Protein AF-L8JZF0-F1 (afdb_monomer_lite)

Structure (mmCIF, N/CA/C/O backbone):
data_AF-L8JZF0-F1
#
_entry.id   AF-L8JZF0-F1
#
loop_
_atom_site.group_PDB
_atom_site.id
_atom_site.type_symbol
_atom_site.label_atom_id
_atom_site.label_alt_id
_atom_site.label_comp_id
_atom_site.label_asym_id
_atom_site.label_entity_id
_atom_site.label_seq_id
_atom_site.pdbx_PDB_ins_code
_atom_site.Cartn_x
_atom_site.Cartn_y
_atom_site.Cartn_z
_atom_site.occupancy
_atom_site.B_iso_or_equiv
_atom_site.auth_seq_id
_atom_site.auth_comp_id
_atom_site.auth_asym_id
_atom_site.auth_atom_id
_atom_site.pdbx_PDB_model_num
ATOM 1 N N . MET A 1 1 ? 27.993 -1.164 3.731 1.00 62.25 1 MET A N 1
ATOM 2 C CA . MET A 1 1 ? 26.768 -1.983 3.568 1.00 62.25 1 MET A CA 1
ATOM 3 C C . MET A 1 1 ? 25.826 -1.898 4.770 1.00 62.25 1 MET A C 1
ATOM 5 O O . MET A 1 1 ? 24.732 -1.390 4.590 1.00 62.25 1 MET A O 1
ATOM 9 N N . LYS A 1 2 ? 26.237 -2.265 5.998 1.00 82.62 2 LYS A N 1
ATOM 10 C CA . LYS A 1 2 ? 25.356 -2.235 7.194 1.00 82.62 2 LYS A CA 1
ATOM 11 C C . LYS A 1 2 ? 24.679 -0.877 7.466 1.00 82.62 2 LYS A C 1
ATOM 13 O O . LYS A 1 2 ? 23.505 -0.838 7.802 1.00 82.62 2 LYS A O 1
ATOM 18 N N . ARG A 1 3 ? 25.400 0.235 7.261 1.00 89.75 3 ARG A N 1
ATOM 19 C CA . ARG A 1 3 ? 24.859 1.598 7.433 1.00 89.75 3 ARG A CA 1
ATOM 20 C C . ARG A 1 3 ? 23.772 1.943 6.413 1.00 89.75 3 ARG A C 1
ATOM 22 O O . ARG A 1 3 ? 22.733 2.441 6.803 1.00 89.75 3 ARG A O 1
ATOM 29 N N . PHE A 1 4 ? 23.982 1.626 5.136 1.00 92.12 4 PHE A N 1
ATOM 30 C CA . PHE A 1 4 ? 22.984 1.866 4.088 1.00 92.12 4 PHE A CA 1
ATOM 31 C C . PHE A 1 4 ? 21.717 1.045 4.309 1.00 92.12 4 PHE A C 1
ATOM 33 O O . PHE A 1 4 ? 20.622 1.582 4.209 1.00 92.12 4 PHE A O 1
ATOM 40 N N . PHE A 1 5 ? 21.873 -0.224 4.690 1.00 91.75 5 PHE A N 1
ATOM 41 C CA . PHE A 1 5 ? 20.740 -1.075 5.038 1.00 91.75 5 PHE A CA 1
ATOM 42 C C . PHE A 1 5 ? 19.963 -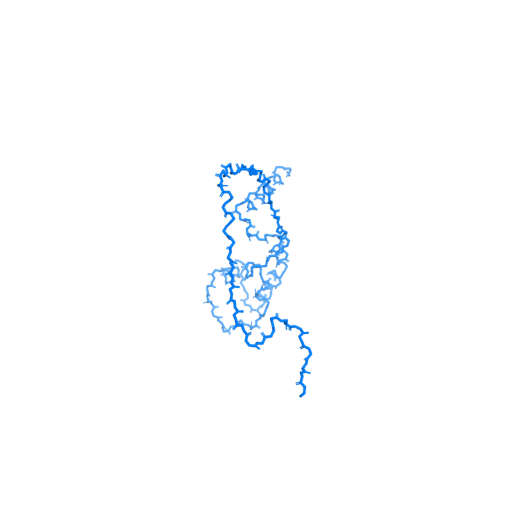0.516 6.238 1.00 91.75 5 PHE A C 1
ATOM 44 O O . PHE A 1 5 ? 18.746 -0.395 6.184 1.00 91.75 5 PHE A O 1
ATOM 51 N N . SER A 1 6 ? 20.671 -0.089 7.288 1.00 94.50 6 SER A N 1
ATOM 52 C CA . SER A 1 6 ? 20.051 0.529 8.464 1.00 94.50 6 SER A CA 1
ATOM 53 C C . SER A 1 6 ? 19.313 1.827 8.130 1.00 94.50 6 SER A C 1
ATOM 55 O O . SER A 1 6 ? 18.232 2.055 8.659 1.00 94.50 6 SER A O 1
ATOM 57 N N . ILE A 1 7 ? 19.883 2.673 7.268 1.00 95.44 7 ILE A N 1
ATOM 58 C CA . ILE A 1 7 ? 19.248 3.924 6.834 1.00 95.44 7 ILE A CA 1
ATOM 59 C C . ILE A 1 7 ? 17.998 3.618 6.003 1.00 95.44 7 ILE A C 1
ATOM 61 O O . ILE A 1 7 ? 16.951 4.202 6.253 1.00 95.44 7 ILE A O 1
ATOM 65 N N . SER A 1 8 ? 18.081 2.671 5.066 1.00 91.06 8 SER A N 1
ATOM 66 C CA . SER A 1 8 ? 16.939 2.245 4.250 1.00 91.06 8 SER A CA 1
ATOM 67 C C . SER A 1 8 ? 15.789 1.726 5.115 1.00 91.06 8 SER A C 1
ATOM 69 O O . SER A 1 8 ? 14.652 2.161 4.945 1.00 91.06 8 SER A O 1
ATOM 71 N N . LEU A 1 9 ? 16.091 0.876 6.099 1.00 89.56 9 LEU A N 1
ATOM 72 C CA . LEU A 1 9 ? 15.099 0.347 7.031 1.00 89.56 9 LEU A CA 1
ATOM 73 C C . LEU A 1 9 ? 14.437 1.461 7.861 1.00 89.56 9 LEU A C 1
ATOM 75 O O . LEU A 1 9 ? 13.223 1.461 8.042 1.00 89.56 9 LEU A O 1
ATOM 79 N N . LEU A 1 10 ? 15.225 2.433 8.333 1.00 93.81 10 LEU A N 1
ATOM 80 C CA . LEU A 1 10 ? 14.718 3.564 9.112 1.00 93.81 10 LEU A CA 1
ATOM 81 C C . LEU A 1 10 ? 13.774 4.446 8.286 1.00 93.81 10 LEU A C 1
ATOM 83 O O . LEU A 1 10 ? 12.714 4.828 8.773 1.00 93.81 10 LEU A O 1
ATOM 87 N N . VAL A 1 11 ? 14.132 4.733 7.032 1.00 90.44 11 VAL A N 1
ATOM 88 C CA . VAL A 1 11 ? 13.273 5.497 6.117 1.00 90.44 11 VAL A CA 1
ATOM 89 C C . VAL A 1 11 ? 11.965 4.750 5.853 1.00 90.44 11 VAL A C 1
ATOM 91 O O . VAL A 1 11 ? 10.903 5.363 5.920 1.00 90.44 11 VAL A O 1
ATOM 94 N N . LEU A 1 12 ? 12.013 3.432 5.631 1.00 84.25 12 LEU A N 1
ATOM 95 C CA . LEU A 1 12 ? 10.806 2.621 5.439 1.00 84.25 12 LEU A CA 1
ATOM 96 C C . LEU A 1 12 ? 9.873 2.683 6.656 1.00 84.25 12 LEU A C 1
ATOM 98 O O . LEU A 1 12 ? 8.670 2.882 6.489 1.00 84.25 12 LEU A O 1
ATOM 102 N N . PHE A 1 13 ? 10.410 2.570 7.875 1.00 85.69 13 PHE A N 1
ATOM 103 C CA . PHE A 1 13 ? 9.599 2.694 9.090 1.00 85.69 13 PHE A CA 1
ATOM 104 C C . PHE A 1 13 ? 9.035 4.099 9.292 1.00 85.69 13 PHE A C 1
ATOM 106 O O . PHE A 1 13 ? 7.887 4.237 9.710 1.00 85.69 13 PHE A O 1
ATOM 113 N N . LEU A 1 14 ? 9.807 5.137 8.965 1.00 88.69 14 LEU A N 1
ATOM 114 C CA . LEU A 1 14 ? 9.351 6.520 9.064 1.00 88.69 14 LEU A CA 1
ATOM 115 C C . LEU A 1 14 ? 8.182 6.778 8.105 1.00 88.69 14 LEU A C 1
ATOM 117 O O . LEU A 1 14 ? 7.160 7.312 8.527 1.00 88.69 14 LEU A O 1
ATOM 121 N N . ILE A 1 15 ? 8.285 6.334 6.850 1.00 82.25 15 ILE A N 1
ATOM 122 C CA . ILE A 1 15 ? 7.205 6.479 5.863 1.00 82.25 15 ILE A CA 1
ATOM 123 C C . ILE A 1 15 ? 5.946 5.726 6.320 1.00 82.25 15 ILE A C 1
ATOM 125 O O . ILE A 1 15 ? 4.853 6.283 6.259 1.00 82.25 15 ILE A O 1
ATOM 129 N N . ARG A 1 16 ? 6.088 4.504 6.857 1.00 74.94 16 ARG A N 1
ATOM 130 C CA . ARG A 1 16 ? 4.958 3.738 7.419 1.00 74.94 16 ARG A CA 1
ATOM 131 C C . ARG A 1 16 ? 4.290 4.438 8.604 1.00 74.94 16 ARG A C 1
ATOM 133 O O . ARG A 1 16 ? 3.076 4.356 8.741 1.00 74.94 16 ARG A O 1
ATOM 140 N N . GLY A 1 17 ? 5.067 5.115 9.448 1.00 76.94 17 GLY A N 1
ATOM 141 C CA . GLY A 1 17 ? 4.541 5.868 10.586 1.00 76.94 17 GLY A CA 1
ATOM 142 C C . GLY A 1 17 ? 3.824 7.161 10.187 1.00 76.94 17 GLY A C 1
ATOM 143 O O . GLY A 1 17 ? 2.815 7.503 10.796 1.00 76.94 17 GLY A O 1
ATOM 144 N N . LEU A 1 18 ? 4.325 7.876 9.174 1.00 80.75 18 LEU A N 1
ATOM 145 C CA . LEU A 1 18 ? 3.729 9.138 8.712 1.00 80.75 18 LEU A CA 1
ATOM 146 C C . LEU A 1 18 ? 2.516 8.931 7.799 1.00 80.75 18 LEU A C 1
ATOM 148 O O . LEU A 1 18 ? 1.627 9.778 7.773 1.00 80.75 18 LEU A O 1
ATOM 152 N N . ALA A 1 19 ? 2.482 7.829 7.054 1.00 73.31 19 ALA A N 1
ATOM 153 C CA . ALA A 1 19 ? 1.442 7.541 6.079 1.00 73.31 19 ALA A CA 1
ATOM 154 C C . ALA A 1 19 ? 0.838 6.145 6.326 1.00 73.31 19 ALA A C 1
ATOM 156 O O . ALA A 1 19 ? 1.049 5.229 5.531 1.00 73.31 19 ALA A O 1
ATOM 157 N N . PRO A 1 20 ? 0.084 5.957 7.427 1.00 66.62 20 PRO A N 1
ATOM 158 C CA . PRO A 1 20 ? -0.465 4.652 7.803 1.00 66.62 20 PRO A CA 1
ATOM 159 C C . PRO A 1 20 ? -1.488 4.114 6.793 1.00 66.62 20 PRO A C 1
ATOM 161 O O . PRO A 1 20 ? -1.709 2.911 6.729 1.00 66.62 20 PRO A O 1
ATOM 164 N N . THR A 1 21 ? -2.096 4.992 5.992 1.00 67.56 21 THR A N 1
ATOM 165 C CA . THR A 1 21 ? -3.024 4.628 4.913 1.00 67.56 21 THR A CA 1
ATOM 166 C C . THR A 1 21 ? -2.320 4.282 3.602 1.00 67.56 21 THR A C 1
ATOM 168 O O . THR A 1 21 ? -2.977 3.802 2.685 1.00 67.56 21 THR A O 1
ATOM 171 N N . MET A 1 22 ? -1.006 4.514 3.481 1.00 71.44 22 MET A N 1
ATOM 172 C CA . MET A 1 22 ? -0.256 4.124 2.289 1.00 71.44 22 MET A CA 1
ATOM 173 C C . MET A 1 22 ? 0.134 2.651 2.373 1.00 71.44 22 MET A C 1
ATOM 175 O O . MET A 1 22 ? 1.056 2.266 3.102 1.00 71.44 22 MET A O 1
ATOM 179 N N . ASP A 1 23 ? -0.535 1.824 1.575 1.00 75.31 23 ASP A N 1
ATOM 180 C CA . ASP A 1 23 ? -0.246 0.397 1.490 1.00 75.31 23 ASP A CA 1
ATOM 181 C C . ASP A 1 23 ? 0.948 0.088 0.571 1.00 75.31 23 ASP A C 1
ATOM 183 O O . ASP A 1 23 ? 0.863 -0.571 -0.464 1.00 75.31 23 ASP A O 1
ATOM 187 N N . LEU A 1 24 ? 2.128 0.548 0.989 1.00 77.19 24 LEU A N 1
ATOM 188 C CA . LEU A 1 24 ? 3.385 0.338 0.266 1.00 77.19 24 LEU A CA 1
ATOM 189 C C . LEU A 1 24 ? 3.677 -1.135 -0.052 1.00 77.19 24 LEU A C 1
ATOM 191 O O . LEU A 1 24 ? 4.417 -1.401 -0.989 1.00 77.19 24 LEU A O 1
ATOM 195 N N . CYS A 1 25 ? 3.164 -2.098 0.723 1.00 77.25 25 CYS A N 1
ATOM 196 C CA . CYS A 1 25 ? 3.450 -3.509 0.449 1.00 77.25 25 CYS A CA 1
ATOM 197 C C . CYS A 1 25 ? 2.796 -3.945 -0.859 1.00 77.25 25 CYS A C 1
ATOM 199 O O . CYS A 1 25 ? 3.426 -4.625 -1.668 1.00 77.25 25 CYS A O 1
ATOM 201 N N . CYS A 1 26 ? 1.545 -3.551 -1.050 1.00 79.25 26 CYS A N 1
ATOM 202 C CA . CYS A 1 26 ? 0.732 -4.024 -2.155 1.00 79.25 26 CYS A CA 1
ATOM 203 C C . CYS A 1 26 ? 0.943 -3.147 -3.394 1.00 79.25 26 CYS A C 1
ATOM 205 O O . CYS A 1 26 ? 1.015 -3.666 -4.504 1.00 79.25 26 CYS A O 1
ATOM 207 N N . GLU A 1 27 ? 1.271 -1.869 -3.200 1.00 84.50 27 GLU A N 1
ATOM 208 C CA . GLU A 1 27 ? 1.763 -1.006 -4.276 1.00 84.50 27 GLU A CA 1
ATOM 209 C C . GLU A 1 27 ? 3.119 -1.461 -4.845 1.00 84.50 27 GLU A C 1
ATOM 211 O O . GLU A 1 27 ? 3.330 -1.437 -6.058 1.00 84.50 27 GLU A O 1
ATOM 216 N N . LEU A 1 28 ? 4.032 -1.979 -4.010 1.00 85.75 28 LEU A N 1
ATOM 217 C CA . LEU A 1 28 ? 5.295 -2.555 -4.497 1.00 85.75 28 LEU A CA 1
ATOM 218 C C .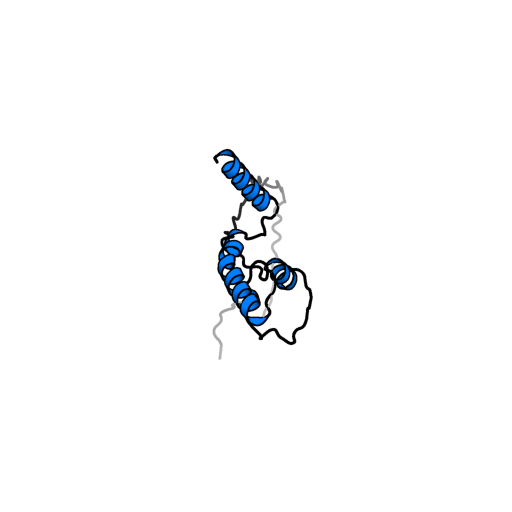 LEU A 1 28 ? 5.086 -3.822 -5.345 1.00 85.75 28 LEU A C 1
ATOM 220 O O . LEU A 1 28 ? 5.895 -4.092 -6.234 1.00 85.75 28 LEU A O 1
ATOM 224 N N . GLN A 1 29 ? 4.016 -4.590 -5.108 1.00 85.88 29 GLN A N 1
ATOM 225 C CA . GLN A 1 29 ? 3.693 -5.777 -5.913 1.00 85.88 29 GLN A CA 1
ATOM 226 C C . GLN A 1 29 ? 3.203 -5.426 -7.321 1.00 85.88 29 GLN A C 1
ATOM 228 O O . GLN A 1 29 ? 3.305 -6.269 -8.209 1.00 85.88 29 GLN A O 1
ATOM 233 N N . LYS A 1 30 ? 2.728 -4.195 -7.542 1.00 88.50 30 LYS A N 1
ATOM 234 C CA . LYS A 1 30 ? 2.284 -3.691 -8.851 1.00 88.50 30 LYS A CA 1
ATOM 235 C C . LYS A 1 30 ? 3.441 -3.178 -9.724 1.00 88.50 30 LYS A C 1
ATOM 237 O O . LYS A 1 30 ? 3.246 -2.895 -10.902 1.00 88.50 30 LYS A O 1
ATOM 242 N N . LEU A 1 31 ? 4.669 -3.098 -9.193 1.00 90.75 31 LEU A N 1
ATOM 243 C CA . LEU A 1 31 ? 5.846 -2.660 -9.960 1.00 90.75 31 LEU A CA 1
ATOM 244 C C . LEU A 1 31 ? 6.121 -3.471 -11.243 1.00 90.75 31 LEU A C 1
ATOM 246 O O . LEU A 1 31 ? 6.491 -2.848 -12.233 1.00 90.75 31 LEU A O 1
ATOM 250 N N . PRO A 1 32 ? 5.960 -4.809 -11.292 1.00 91.69 32 PRO A N 1
ATOM 251 C CA . PRO A 1 32 ? 6.134 -5.563 -12.534 1.00 91.69 32 PRO A CA 1
ATOM 252 C C . PRO A 1 32 ? 5.185 -5.098 -13.645 1.00 91.69 32 PRO A C 1
ATOM 254 O O . PRO A 1 32 ? 5.636 -4.897 -14.767 1.00 91.69 32 PRO A O 1
ATOM 257 N N . VAL A 1 33 ? 3.917 -4.838 -13.309 1.00 90.31 33 VAL A N 1
ATOM 258 C CA . VAL A 1 33 ? 2.898 -4.341 -14.251 1.00 90.31 33 VAL A CA 1
ATOM 259 C C . VAL A 1 33 ? 3.270 -2.950 -14.771 1.00 90.31 33 VAL A C 1
ATOM 261 O O . VAL A 1 33 ? 3.163 -2.686 -15.962 1.00 90.31 33 VAL A O 1
ATOM 264 N N . LEU A 1 34 ? 3.796 -2.074 -13.904 1.00 92.00 34 LEU A N 1
ATOM 265 C CA . LEU A 1 34 ? 4.310 -0.760 -14.313 1.00 92.00 34 LEU A CA 1
ATOM 266 C C . LEU A 1 34 ? 5.431 -0.874 -15.358 1.00 92.00 34 LEU A C 1
ATOM 268 O O . LEU A 1 34 ? 5.477 -0.088 -16.304 1.00 92.00 34 LEU A O 1
ATOM 272 N N . PHE A 1 35 ? 6.358 -1.819 -15.174 1.00 92.69 35 PHE A N 1
ATOM 273 C CA . PHE A 1 35 ? 7.456 -2.020 -16.120 1.00 92.69 35 PHE A CA 1
ATOM 274 C C . PHE A 1 35 ? 6.974 -2.611 -17.444 1.00 92.69 35 PHE A C 1
ATOM 276 O O . PHE A 1 35 ? 7.419 -2.140 -18.487 1.00 92.69 35 PHE A O 1
ATOM 283 N N . GLU A 1 36 ? 6.056 -3.576 -17.407 1.00 91.12 36 GLU A N 1
ATOM 284 C CA . GLU A 1 36 ? 5.431 -4.153 -18.603 1.00 91.12 36 GLU A CA 1
ATOM 285 C C . GLU A 1 36 ? 4.717 -3.071 -19.423 1.00 91.12 36 GLU A C 1
ATOM 287 O O . GLU A 1 36 ? 5.020 -2.883 -20.602 1.00 91.12 36 GLU A O 1
ATOM 292 N N . HIS A 1 37 ? 3.891 -2.249 -18.772 1.00 88.75 37 HIS A N 1
ATOM 293 C CA . HIS A 1 37 ? 3.181 -1.162 -19.442 1.00 88.75 37 HIS A CA 1
ATOM 294 C C . HIS A 1 37 ? 4.129 -0.089 -20.012 1.00 88.75 37 HIS A C 1
ATOM 296 O O . HIS A 1 37 ? 3.912 0.449 -21.100 1.00 88.75 37 HIS A O 1
ATOM 302 N N . TYR A 1 38 ? 5.244 0.195 -19.330 1.00 90.75 38 TYR A N 1
ATOM 303 C CA . TYR A 1 38 ? 6.280 1.067 -19.885 1.00 90.75 38 TYR A CA 1
ATOM 304 C C . TYR A 1 38 ? 6.946 0.471 -21.135 1.00 90.75 38 TYR A C 1
ATOM 306 O O . TYR A 1 38 ? 7.255 1.215 -22.071 1.00 90.75 38 TYR A O 1
ATOM 314 N N . GLU A 1 39 ? 7.199 -0.839 -21.172 1.00 90.81 39 GLU A N 1
ATOM 315 C CA . GLU A 1 39 ? 7.771 -1.492 -22.354 1.00 90.81 39 GLU A CA 1
ATOM 316 C C . GLU A 1 39 ? 6.825 -1.405 -23.556 1.00 90.81 39 GLU A C 1
ATOM 318 O O . GLU A 1 39 ? 7.277 -1.060 -24.653 1.00 90.81 39 GLU A O 1
ATOM 323 N N . GLU A 1 40 ? 5.525 -1.606 -23.340 1.00 88.12 40 GLU A N 1
ATOM 324 C CA . GLU A 1 40 ? 4.484 -1.407 -24.355 1.00 88.12 40 GLU A CA 1
ATOM 325 C C . GLU A 1 40 ? 4.453 0.043 -24.852 1.00 88.12 40 GLU A C 1
ATOM 327 O O . GLU A 1 40 ? 4.569 0.301 -26.055 1.00 88.12 40 GLU A O 1
ATOM 332 N N . HIS A 1 41 ? 4.392 1.011 -23.933 1.00 86.56 41 HIS A N 1
ATOM 333 C CA . HIS A 1 41 ? 4.391 2.433 -24.274 1.00 86.56 41 HIS A CA 1
ATOM 334 C C . HIS A 1 41 ? 5.657 2.829 -25.048 1.00 86.56 41 HIS A C 1
ATOM 336 O O . HIS A 1 41 ? 5.611 3.605 -26.006 1.00 86.56 41 HIS A O 1
ATOM 342 N N . LYS A 1 42 ? 6.818 2.284 -24.672 1.00 87.62 42 LYS A N 1
ATOM 343 C CA . LYS A 1 42 ? 8.081 2.518 -25.379 1.00 87.62 42 LYS A CA 1
ATOM 344 C C . LYS A 1 42 ? 8.079 1.898 -26.778 1.00 87.62 42 LYS A C 1
ATOM 346 O O . LYS A 1 42 ? 8.677 2.488 -27.679 1.00 87.62 42 LYS A O 1
ATOM 351 N N . ALA A 1 43 ? 7.446 0.742 -26.968 1.00 87.88 43 ALA A N 1
ATOM 352 C CA . ALA A 1 43 ? 7.339 0.093 -28.272 1.00 87.88 43 ALA A CA 1
ATOM 353 C C . ALA A 1 43 ? 6.404 0.856 -29.228 1.00 87.88 43 ALA A C 1
ATOM 355 O O . ALA A 1 43 ? 6.735 0.998 -30.406 1.00 87.88 43 ALA A O 1
ATOM 356 N N . CYS A 1 44 ? 5.282 1.378 -28.724 1.00 80.81 44 CYS A N 1
ATOM 357 C CA . CYS A 1 44 ? 4.260 2.053 -29.532 1.00 80.81 44 CYS A CA 1
ATOM 358 C C . CYS A 1 44 ? 4.531 3.553 -29.734 1.00 80.81 44 CYS A C 1
ATOM 360 O O . CYS A 1 44 ? 4.477 4.052 -30.857 1.00 80.81 44 CYS A O 1
ATOM 362 N N . SER A 1 45 ? 4.856 4.266 -28.655 1.00 77.19 45 SER A N 1
ATOM 363 C CA . SER A 1 45 ? 4.917 5.737 -28.614 1.00 77.19 45 SER A CA 1
ATOM 364 C C . SER A 1 45 ? 6.342 6.269 -28.422 1.00 77.19 45 SER A C 1
ATOM 366 O O . SER A 1 45 ? 6.604 7.467 -28.577 1.00 77.19 45 SER A O 1
ATOM 368 N N . GLY A 1 46 ? 7.287 5.386 -28.084 1.00 79.62 46 GLY A N 1
ATOM 369 C CA . GLY A 1 46 ? 8.654 5.761 -27.737 1.00 79.62 46 GLY A CA 1
ATOM 370 C C . GLY A 1 46 ? 8.732 6.624 -26.471 1.00 79.62 46 GLY A C 1
ATOM 371 O O . GLY A 1 46 ? 7.782 6.768 -25.706 1.00 79.62 46 GLY A O 1
ATOM 372 N N . GLY A 1 47 ? 9.901 7.223 -26.236 1.00 84.06 47 GLY A N 1
ATOM 373 C CA . GLY A 1 47 ? 10.126 8.142 -25.117 1.00 84.06 47 GLY A CA 1
ATOM 374 C C . GLY A 1 47 ? 10.901 7.545 -23.942 1.00 84.06 47 GLY A C 1
ATOM 375 O O . GLY A 1 47 ? 11.376 6.410 -23.977 1.00 84.06 47 GLY A O 1
ATOM 376 N N . SER A 1 48 ? 11.109 8.372 -22.917 1.00 89.94 48 SER A N 1
ATOM 377 C CA . SER A 1 48 ? 11.835 8.001 -21.702 1.00 89.94 48 SER A CA 1
ATOM 378 C C . SER A 1 48 ? 10.878 7.562 -20.598 1.00 89.94 48 SER A C 1
ATOM 380 O O . SER A 1 48 ? 9.742 8.026 -20.531 1.00 89.94 48 SER A O 1
ATOM 382 N N . PHE A 1 49 ? 11.376 6.739 -19.673 1.00 90.62 49 PHE A N 1
ATOM 383 C CA . PHE A 1 49 ? 10.627 6.325 -18.483 1.00 90.62 49 PHE A CA 1
ATOM 384 C C . PHE A 1 49 ? 10.091 7.510 -17.671 1.00 90.62 49 PHE A C 1
ATOM 386 O O . PHE A 1 49 ? 8.971 7.474 -17.181 1.00 90.62 49 PHE A O 1
ATOM 393 N N . TRP A 1 50 ? 10.853 8.605 -17.586 1.00 90.31 50 TRP A N 1
ATOM 394 C CA . TRP A 1 50 ? 10.387 9.816 -16.910 1.00 90.31 50 TRP A CA 1
ATOM 395 C C . TRP A 1 50 ? 9.165 10.436 -17.591 1.00 90.31 50 TRP A C 1
ATOM 397 O O . TRP A 1 50 ? 8.229 10.846 -16.915 1.00 90.31 50 TRP A O 1
ATOM 407 N N . LYS A 1 51 ? 9.156 10.484 -18.929 1.00 86.88 51 LYS A N 1
ATOM 408 C CA . LYS A 1 51 ? 8.015 11.010 -19.684 1.00 86.88 51 LYS A CA 1
ATOM 409 C C . LYS A 1 51 ? 6.770 10.144 -19.469 1.00 86.88 51 LYS A C 1
ATOM 411 O O . LYS A 1 51 ? 5.703 10.700 -19.254 1.00 86.88 51 LYS A O 1
ATOM 416 N N . PHE A 1 52 ? 6.942 8.823 -19.464 1.00 88.50 52 PHE A N 1
ATOM 417 C CA . PHE A 1 52 ? 5.885 7.868 -19.128 1.00 88.50 52 PHE A CA 1
ATOM 418 C C . PHE A 1 52 ? 5.313 8.121 -17.724 1.00 88.50 52 PHE A C 1
ATOM 420 O O . PHE A 1 52 ? 4.116 8.322 -17.588 1.00 88.50 52 PHE A O 1
ATOM 427 N N . LEU A 1 53 ? 6.157 8.233 -16.690 1.00 89.88 53 LEU A N 1
ATOM 428 C CA . LEU A 1 53 ? 5.680 8.514 -15.329 1.00 89.88 53 LEU A CA 1
ATOM 429 C C . LEU A 1 53 ? 4.924 9.844 -15.221 1.00 89.88 53 LEU A C 1
ATOM 431 O O . LEU A 1 53 ? 3.922 9.928 -14.522 1.00 89.88 53 LEU A O 1
ATOM 435 N N . VAL A 1 54 ? 5.400 10.895 -15.891 1.00 88.38 54 VAL A N 1
ATOM 436 C CA . VAL A 1 54 ? 4.697 12.186 -15.895 1.00 88.38 54 VAL A CA 1
ATOM 437 C C . VAL A 1 54 ? 3.329 12.053 -16.560 1.00 88.38 54 VAL A C 1
ATOM 439 O O . VAL A 1 54 ? 2.367 12.636 -16.071 1.00 88.38 54 VAL A O 1
ATOM 442 N N . GLN A 1 55 ? 3.235 11.285 -17.642 1.00 84.38 55 GLN A N 1
ATOM 443 C CA . GLN A 1 55 ? 1.980 11.060 -18.346 1.00 84.38 55 GLN A CA 1
ATOM 444 C C . GLN A 1 55 ? 0.976 10.295 -17.473 1.00 84.38 55 GLN A C 1
ATOM 446 O O . GLN A 1 55 ? -0.131 10.783 -17.275 1.00 84.38 55 GLN A O 1
ATOM 451 N N . GLU A 1 56 ? 1.392 9.182 -16.869 1.00 82.81 56 GLU A N 1
ATOM 452 C CA . GLU A 1 56 ? 0.492 8.331 -16.078 1.00 82.81 56 GLU A CA 1
ATOM 453 C C . GLU A 1 56 ? 0.120 8.925 -14.705 1.00 82.81 56 GLU A C 1
ATOM 455 O O . GLU A 1 56 ? -0.965 8.663 -14.209 1.00 82.81 56 GLU A O 1
ATOM 460 N N . TYR A 1 57 ? 0.987 9.723 -14.063 1.00 85.25 57 TYR A N 1
ATOM 461 C CA . TYR A 1 57 ? 0.762 10.171 -12.671 1.00 85.25 57 TYR A CA 1
ATOM 462 C C . TYR A 1 57 ? 0.552 11.674 -12.482 1.00 85.25 57 TYR A C 1
ATOM 464 O O . TYR A 1 57 ? 0.108 12.096 -11.415 1.00 85.25 57 TYR A O 1
ATOM 472 N N . ALA A 1 58 ? 0.940 12.503 -13.452 1.00 83.31 58 ALA A N 1
ATOM 473 C CA . ALA A 1 58 ? 0.924 13.960 -13.302 1.00 83.31 58 ALA A CA 1
ATOM 474 C C . ALA A 1 58 ? 0.149 14.682 -14.406 1.00 83.31 58 ALA A C 1
ATOM 476 O O . ALA A 1 58 ? -0.145 15.870 -14.264 1.00 83.31 58 ALA A O 1
ATOM 477 N N . SER A 1 59 ? -0.158 14.003 -15.510 1.00 73.44 59 SER A N 1
ATOM 478 C CA . SER A 1 59 ? -0.906 14.596 -16.605 1.00 73.44 59 SER A CA 1
ATOM 479 C C . SER A 1 59 ? -2.387 14.298 -16.401 1.00 73.44 59 SER A C 1
ATOM 481 O O . SER A 1 59 ? -2.820 13.156 -16.474 1.00 73.44 59 SER A O 1
ATOM 483 N N . GLU A 1 60 ? -3.154 15.334 -16.057 1.00 58.09 60 GLU A N 1
ATOM 484 C CA . GLU A 1 60 ? -4.544 15.149 -15.636 1.00 58.09 60 GLU A CA 1
ATOM 485 C C . GLU A 1 60 ? -5.447 14.702 -16.791 1.00 58.09 60 GLU A C 1
ATOM 487 O O . GLU A 1 60 ? -6.417 14.022 -16.526 1.00 58.09 60 GLU A O 1
ATOM 492 N N . HIS A 1 61 ? -5.105 14.999 -18.050 1.00 54.84 61 HIS A N 1
ATOM 493 C CA . HIS A 1 61 ? -5.758 14.508 -19.270 1.00 54.84 61 HIS A CA 1
ATOM 494 C C . HIS A 1 61 ? -4.885 14.885 -20.478 1.00 54.84 61 HIS A C 1
ATOM 496 O O . HIS A 1 61 ? -4.990 16.005 -20.979 1.00 54.84 61 HIS A O 1
ATOM 502 N N . VAL A 1 62 ? -4.006 13.999 -20.953 1.00 46.38 62 VAL A N 1
ATOM 503 C CA . VAL A 1 62 ? -3.282 14.231 -22.217 1.00 46.38 62 VAL A CA 1
ATOM 504 C C . VAL A 1 62 ? -3.694 13.172 -23.232 1.00 46.38 62 VAL A C 1
ATOM 506 O O . VAL A 1 62 ? -3.235 12.036 -23.192 1.00 46.38 62 VAL A O 1
ATOM 509 N N . ASP A 1 63 ? -4.593 13.615 -24.112 1.00 44.97 63 ASP A N 1
ATOM 510 C CA . ASP A 1 63 ? -5.022 13.027 -25.380 1.00 44.97 63 ASP A CA 1
ATOM 511 C C . ASP A 1 63 ? -5.473 11.559 -25.332 1.00 44.97 63 ASP A C 1
ATOM 513 O O . ASP A 1 63 ? -4.731 10.614 -25.592 1.00 44.97 63 ASP A O 1
ATOM 517 N N . SER A 1 64 ? -6.778 11.400 -25.109 1.00 46.03 64 SER A N 1
ATOM 518 C CA . SER A 1 64 ? -7.574 10.171 -25.229 1.00 46.03 64 SER A CA 1
ATOM 519 C C . SER A 1 64 ? -7.586 9.526 -26.623 1.00 46.03 64 SER A C 1
ATOM 521 O O . SER A 1 64 ? -8.286 8.542 -26.829 1.00 46.03 64 SER A O 1
ATOM 523 N N . ASP A 1 65 ? -6.850 10.055 -27.599 1.00 44.34 65 ASP A N 1
ATOM 524 C CA . ASP A 1 65 ? -6.978 9.633 -28.998 1.00 44.34 65 ASP A CA 1
ATOM 525 C C . ASP A 1 65 ? -6.068 8.443 -29.364 1.00 44.34 65 ASP A C 1
ATOM 527 O O . ASP A 1 65 ? -6.168 7.910 -30.470 1.00 44.34 65 ASP A O 1
ATOM 531 N N . GLN A 1 66 ? -5.191 7.998 -28.452 1.00 49.94 66 GLN A N 1
ATOM 532 C CA . GLN A 1 66 ? -4.316 6.825 -28.650 1.00 49.94 66 GLN A CA 1
ATOM 533 C C . GLN A 1 66 ? -4.344 5.799 -27.512 1.00 49.94 66 GLN A C 1
ATOM 535 O O . GLN A 1 66 ? -3.663 4.777 -27.602 1.00 49.94 66 GLN A O 1
ATOM 540 N N . HIS A 1 67 ? -5.131 6.031 -26.463 1.00 51.59 67 HIS A N 1
ATOM 541 C CA . HIS A 1 67 ? -5.198 5.113 -25.332 1.00 51.59 67 HIS A CA 1
ATOM 542 C C . HIS A 1 67 ? -6.325 4.121 -25.562 1.00 51.59 67 HIS A C 1
ATOM 544 O O . HIS A 1 67 ? -7.503 4.455 -25.491 1.00 51.59 67 HIS A O 1
ATOM 550 N N . HIS A 1 68 ? -5.945 2.898 -25.920 1.00 51.75 68 HIS A N 1
ATOM 551 C CA . HIS A 1 68 ? -6.850 1.762 -25.911 1.00 51.75 68 HIS A CA 1
ATOM 552 C C . HIS A 1 68 ? -7.551 1.696 -24.543 1.00 51.75 68 HIS A C 1
ATOM 554 O O . HIS A 1 68 ? -6.880 1.800 -23.519 1.00 51.75 68 HIS A O 1
ATOM 560 N N . ASP A 1 69 ? -8.882 1.556 -24.542 1.00 49.16 69 ASP A N 1
ATOM 561 C CA . ASP A 1 69 ? -9.710 1.309 -23.353 1.00 49.16 69 ASP A CA 1
ATOM 562 C C . ASP A 1 69 ? -9.171 0.086 -22.592 1.00 49.16 69 ASP A C 1
ATOM 564 O O . ASP A 1 69 ? -9.576 -1.052 -22.840 1.00 49.16 69 ASP A O 1
ATOM 568 N N . ASN A 1 70 ? -8.225 0.303 -21.683 1.00 53.50 70 ASN A N 1
ATOM 569 C CA . ASN A 1 70 ? -7.504 -0.778 -21.037 1.00 53.50 70 ASN A CA 1
ATOM 570 C C . ASN A 1 70 ? -7.784 -0.735 -19.540 1.00 53.50 70 ASN A C 1
ATOM 572 O O . ASN A 1 70 ? -7.237 0.076 -18.798 1.00 53.50 70 ASN A O 1
ATOM 576 N N . ALA A 1 71 ? -8.578 -1.700 -19.081 1.00 57.06 71 ALA A N 1
ATOM 577 C CA . ALA A 1 71 ? -8.791 -2.027 -17.669 1.00 57.06 71 ALA A CA 1
ATOM 578 C C . ALA A 1 71 ? -7.488 -2.328 -16.881 1.00 57.06 71 ALA A C 1
ATOM 580 O O . ALA A 1 71 ? -7.534 -2.643 -15.693 1.00 57.06 71 ALA A O 1
ATOM 581 N N . ASP A 1 72 ? -6.327 -2.275 -17.539 1.00 61.06 72 ASP A N 1
ATOM 582 C CA . ASP A 1 72 ? -5.006 -2.488 -16.963 1.00 61.06 72 ASP A CA 1
ATOM 583 C C . ASP A 1 72 ? -4.370 -1.204 -16.400 1.00 61.06 72 ASP A C 1
ATOM 585 O O . ASP A 1 72 ? -3.490 -1.316 -15.546 1.00 61.06 72 ASP A O 1
ATOM 589 N N . HIS A 1 73 ? -4.852 -0.001 -16.758 1.00 67.44 73 HIS A N 1
ATOM 590 C CA . HIS A 1 73 ? -4.403 1.247 -16.110 1.00 67.44 73 HIS A CA 1
ATOM 591 C C . HIS A 1 73 ? -4.748 1.258 -14.610 1.00 67.44 73 HIS A C 1
ATOM 593 O O . HIS A 1 73 ? -3.928 1.659 -13.786 1.00 67.44 73 HIS A O 1
ATOM 599 N N . ASP A 1 74 ? -5.896 0.686 -14.229 1.00 67.94 74 ASP A N 1
ATOM 600 C CA . ASP A 1 74 ? -6.318 0.542 -12.826 1.00 67.94 74 ASP A CA 1
A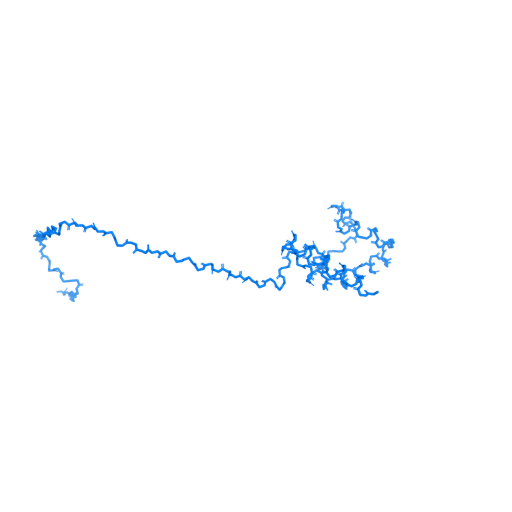TOM 601 C C . ASP A 1 74 ? -5.405 -0.396 -12.010 1.00 67.94 74 ASP A C 1
ATOM 603 O O . ASP A 1 74 ? -5.454 -0.410 -10.778 1.00 67.94 74 ASP A O 1
ATOM 607 N N . LYS A 1 75 ? -4.562 -1.199 -12.679 1.00 79.31 75 LYS A N 1
ATOM 608 C CA . LYS A 1 75 ? -3.611 -2.124 -12.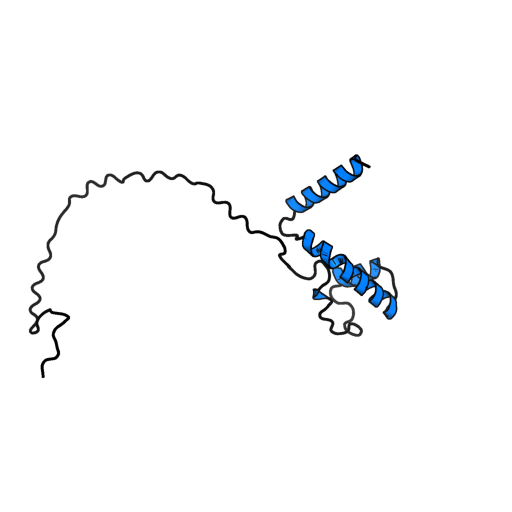040 1.00 79.31 75 LYS A CA 1
ATOM 609 C C . LYS A 1 75 ? -2.241 -1.494 -11.801 1.00 79.31 75 LYS A C 1
ATOM 611 O O . LYS A 1 75 ? -1.387 -2.131 -11.175 1.00 79.31 75 LYS A O 1
ATOM 616 N N . LEU A 1 76 ? -2.015 -0.271 -12.283 1.00 87.00 76 LEU A N 1
ATOM 617 C CA . LEU A 1 76 ? -0.794 0.467 -11.997 1.00 87.00 76 LEU A CA 1
ATOM 618 C C . LEU A 1 76 ? -0.726 0.842 -10.509 1.00 87.00 76 LEU A C 1
ATOM 620 O O . LEU A 1 76 ? -1.756 0.998 -9.842 1.00 87.00 76 LEU A O 1
ATOM 624 N N . PRO A 1 77 ? 0.492 1.002 -9.965 1.00 87.38 77 PRO A N 1
ATOM 625 C CA . PRO A 1 77 ? 0.650 1.528 -8.625 1.00 87.38 77 PRO A CA 1
ATOM 626 C C . PRO A 1 77 ? -0.110 2.850 -8.435 1.00 87.38 77 PRO A C 1
ATOM 628 O O . PRO A 1 77 ? -0.209 3.654 -9.357 1.00 87.38 77 PRO A O 1
ATOM 631 N N . PHE A 1 78 ? -0.637 3.084 -7.238 1.00 82.25 78 PHE A N 1
ATOM 632 C CA . PHE A 1 78 ? -1.261 4.322 -6.764 1.00 82.25 78 PHE A CA 1
ATOM 633 C C . PHE A 1 78 ? -2.493 4.818 -7.545 1.00 82.25 78 PHE A C 1
ATOM 635 O O . PHE A 1 78 ? -2.940 5.936 -7.298 1.00 82.25 78 PHE A O 1
ATOM 642 N N . HIS A 1 79 ? -3.065 3.999 -8.433 1.00 79.81 79 HIS A N 1
ATOM 643 C CA . HIS A 1 79 ? -4.312 4.304 -9.149 1.00 79.81 79 HIS A CA 1
ATOM 644 C C . HIS A 1 79 ? -5.573 3.830 -8.407 1.00 79.81 79 HIS A C 1
ATOM 646 O O . HIS A 1 79 ? -6.658 4.371 -8.611 1.00 79.81 79 HI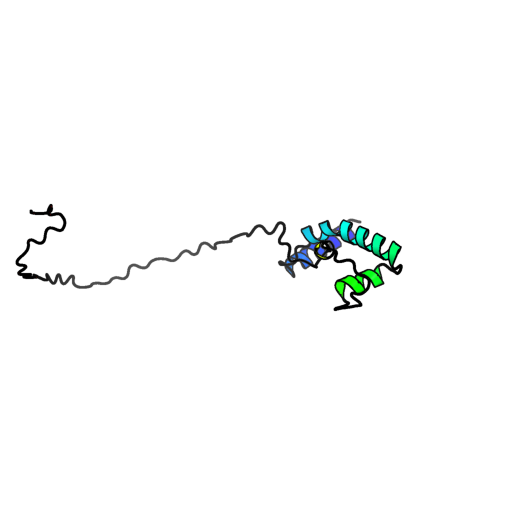S A O 1
ATOM 652 N N . SER A 1 80 ? -5.436 2.864 -7.495 1.00 73.25 80 SER A N 1
ATOM 653 C CA . SER A 1 80 ? -6.526 2.311 -6.685 1.00 73.25 80 SER A CA 1
ATOM 654 C C . SER A 1 80 ? -6.218 2.396 -5.187 1.00 73.25 80 SER A C 1
ATOM 656 O O . SER A 1 80 ? -5.065 2.447 -4.763 1.00 73.25 80 SER A O 1
ATOM 658 N N . ASN A 1 81 ? -7.265 2.407 -4.357 1.00 68.94 81 ASN A N 1
ATOM 659 C CA . ASN A 1 81 ? -7.137 2.330 -2.900 1.00 68.94 81 ASN A CA 1
ATOM 660 C C . ASN A 1 81 ? -7.278 0.874 -2.438 1.00 68.94 81 ASN A C 1
ATOM 662 O O . ASN A 1 81 ? -8.234 0.517 -1.741 1.00 68.94 81 ASN A O 1
ATOM 666 N N . ASP A 1 82 ? -6.352 0.024 -2.879 1.00 67.00 82 ASP A N 1
ATOM 667 C CA . ASP A 1 82 ? -6.343 -1.379 -2.481 1.00 67.00 82 ASP A CA 1
ATOM 668 C C . ASP A 1 82 ? -5.829 -1.491 -1.045 1.00 67.00 82 ASP A C 1
ATOM 670 O O . ASP A 1 82 ? -4.662 -1.244 -0.754 1.00 67.00 82 ASP A O 1
ATOM 674 N N . GLN A 1 83 ? -6.716 -1.861 -0.122 1.00 64.38 83 GLN A N 1
ATOM 675 C CA . GLN A 1 83 ? -6.325 -2.199 1.242 1.00 64.38 83 GLN A CA 1
ATOM 676 C C . GLN A 1 83 ? -5.909 -3.659 1.278 1.00 64.38 83 GLN A C 1
ATOM 678 O O . GLN A 1 83 ? -6.737 -4.559 1.429 1.00 64.38 83 GLN A O 1
ATOM 683 N N . CYS A 1 84 ? -4.620 -3.909 1.154 1.00 64.56 84 CYS A N 1
ATOM 684 C CA . CYS A 1 84 ? -4.061 -5.235 1.248 1.00 64.56 84 CYS A CA 1
ATOM 685 C C . CYS A 1 84 ? -3.242 -5.334 2.549 1.00 64.56 84 CYS A C 1
ATOM 687 O O . CYS A 1 84 ? -2.607 -4.408 3.037 1.00 64.56 84 CYS A O 1
ATOM 689 N N . CYS A 1 85 ? -3.390 -6.455 3.252 1.00 58.00 85 CYS A N 1
ATOM 690 C CA . CYS A 1 85 ? -2.734 -6.702 4.545 1.00 58.00 85 CYS A CA 1
ATOM 691 C C . CYS A 1 85 ? -3.025 -5.714 5.705 1.00 58.00 85 CYS A C 1
ATOM 693 O O . CYS A 1 85 ? -2.410 -5.853 6.765 1.00 58.00 85 CYS A O 1
ATOM 695 N N . ASN A 1 86 ? -3.984 -4.786 5.594 1.00 62.22 86 ASN A N 1
ATOM 696 C CA . ASN A 1 86 ? -4.472 -4.017 6.744 1.00 62.22 86 ASN A CA 1
ATOM 697 C C . ASN A 1 86 ? -5.347 -4.915 7.630 1.00 62.22 86 ASN A C 1
ATOM 699 O O . ASN A 1 86 ? -6.570 -4.947 7.515 1.00 62.22 86 ASN A O 1
ATOM 703 N N . THR A 1 87 ? -4.720 -5.673 8.531 1.00 60.78 87 THR A N 1
ATOM 704 C CA . THR A 1 87 ? -5.463 -6.285 9.638 1.00 60.78 87 THR A CA 1
ATOM 705 C C . THR A 1 87 ? -5.935 -5.149 10.535 1.00 60.78 87 THR A C 1
ATOM 707 O O . THR A 1 87 ? -5.113 -4.468 11.144 1.00 60.78 87 THR A O 1
ATOM 710 N N . ALA A 1 88 ? -7.245 -4.917 10.605 1.00 63.53 88 ALA A N 1
ATOM 711 C CA . ALA A 1 88 ? -7.812 -3.974 11.558 1.00 63.53 88 ALA A CA 1
ATOM 712 C C . ALA A 1 88 ? -7.495 -4.462 12.980 1.00 63.53 88 ALA A C 1
ATOM 714 O O . ALA A 1 88 ? -8.111 -5.402 13.485 1.00 63.53 88 ALA A O 1
ATOM 715 N N . ILE A 1 89 ? -6.496 -3.856 13.622 1.00 64.44 89 ILE A N 1
ATOM 716 C CA . ILE A 1 89 ? -6.189 -4.122 15.026 1.00 64.44 89 ILE A CA 1
ATOM 717 C C . ILE A 1 89 ? -7.139 -3.259 15.851 1.00 64.44 89 ILE A C 1
ATOM 719 O O . ILE A 1 89 ? -6.902 -2.072 16.069 1.00 64.44 89 ILE A O 1
ATOM 723 N N . PHE A 1 90 ? -8.240 -3.857 16.297 1.00 69.00 90 PHE A N 1
ATOM 724 C CA . PHE A 1 90 ? -9.121 -3.233 17.275 1.00 69.00 90 PHE A CA 1
ATOM 725 C C . PHE A 1 90 ? -8.450 -3.296 18.648 1.00 69.00 90 PHE A C 1
ATOM 727 O O . PHE A 1 90 ? -8.410 -4.346 19.288 1.00 69.00 90 PHE A O 1
ATOM 734 N N . TYR A 1 91 ? -7.898 -2.170 19.094 1.00 75.25 91 TYR A N 1
ATOM 735 C CA . TYR A 1 91 ? -7.409 -2.019 20.458 1.00 75.25 91 TYR A CA 1
ATOM 736 C C . TYR A 1 91 ? -8.529 -1.453 21.331 1.00 75.25 91 TYR A C 1
ATOM 738 O O . TYR A 1 91 ? -8.888 -0.282 21.215 1.00 75.25 91 TYR A O 1
ATOM 746 N N . VAL A 1 92 ? -9.088 -2.291 22.203 1.00 76.38 92 VAL A N 1
ATOM 747 C CA . VAL A 1 92 ? -9.992 -1.838 23.263 1.00 76.38 92 VAL A CA 1
ATOM 748 C C . VAL A 1 92 ? -9.139 -1.593 24.501 1.00 76.38 92 VAL A C 1
ATOM 750 O O . VAL A 1 92 ? -8.594 -2.528 25.081 1.00 76.38 92 VAL A O 1
ATOM 753 N N . SER A 1 93 ? -8.991 -0.323 24.875 1.00 79.81 93 SER A N 1
ATOM 754 C CA . SER A 1 93 ? -8.423 0.043 26.172 1.00 79.81 93 SER A CA 1
ATOM 755 C C . SER A 1 93 ? -9.360 -0.466 27.266 1.00 79.81 93 SER A C 1
ATOM 757 O O . SER A 1 93 ? -10.562 -0.203 27.201 1.00 79.81 93 SER A O 1
ATOM 759 N N . ASP A 1 94 ? -8.829 -1.198 28.246 1.00 78.81 94 ASP A N 1
ATOM 760 C CA . ASP A 1 94 ? -9.604 -1.652 29.400 1.00 78.81 94 ASP A CA 1
ATOM 761 C C . ASP A 1 94 ? -9.993 -0.429 30.243 1.00 78.81 94 ASP A C 1
ATOM 763 O O . ASP A 1 94 ? -9.180 0.169 30.950 1.00 78.81 94 ASP A O 1
ATOM 767 N N . GLN A 1 95 ? -11.230 0.028 30.067 1.00 77.25 95 GLN A N 1
ATOM 768 C CA . GLN A 1 95 ? -11.798 1.139 30.815 1.00 77.25 95 GLN A CA 1
ATOM 769 C C . GLN A 1 95 ? -12.528 0.554 32.023 1.00 77.25 95 GLN A C 1
ATOM 771 O O . GLN A 1 95 ? -13.702 0.193 31.941 1.00 77.25 95 GLN A O 1
ATOM 776 N N . HIS A 1 96 ? -11.845 0.468 33.162 1.00 81.44 96 HIS A N 1
ATOM 777 C CA . HIS A 1 96 ? -12.517 0.171 34.421 1.00 81.44 96 HIS A CA 1
ATOM 778 C C . HIS A 1 96 ? -13.298 1.406 34.882 1.00 81.44 96 HIS A C 1
ATOM 780 O O . HIS A 1 96 ? -12.712 2.437 35.211 1.00 81.44 96 HIS A O 1
ATOM 786 N N . PHE A 1 97 ? -14.624 1.303 34.917 1.00 77.38 97 PHE A N 1
ATOM 787 C CA . PHE A 1 97 ? -15.487 2.273 35.581 1.00 77.38 97 PHE A CA 1
ATOM 788 C C . PHE A 1 97 ? -16.134 1.611 36.795 1.00 77.38 97 PHE A C 1
ATOM 790 O O . PHE A 1 97 ? -16.679 0.511 36.708 1.00 77.38 97 PHE A O 1
ATOM 797 N N . GLU A 1 98 ? -16.077 2.279 37.943 1.00 80.31 98 GLU A N 1
ATOM 798 C CA . GLU A 1 98 ? -16.798 1.826 39.126 1.00 80.31 98 GLU A CA 1
ATOM 799 C C . GLU A 1 98 ? -18.246 2.314 39.059 1.00 80.31 98 GLU A C 1
ATOM 801 O O . GLU A 1 98 ? -18.530 3.515 39.064 1.00 80.31 98 GLU A O 1
ATOM 806 N N . LEU A 1 99 ? -19.183 1.368 39.005 1.00 75.31 99 LEU A N 1
ATOM 807 C CA . LEU A 1 99 ? -20.601 1.647 39.195 1.00 75.31 99 LEU A CA 1
ATOM 808 C C . LEU A 1 99 ? -20.834 1.960 40.672 1.00 75.31 99 LEU A C 1
ATOM 810 O O . LEU A 1 99 ? -21.001 1.064 41.500 1.00 75.31 99 LEU A O 1
ATOM 814 N N . ARG A 1 100 ? -20.848 3.248 41.013 1.00 80.62 100 ARG A N 1
ATOM 815 C CA . ARG A 1 100 ? -21.272 3.682 42.342 1.00 80.62 100 ARG A CA 1
ATOM 816 C C . ARG A 1 100 ? -22.776 3.454 42.469 1.00 80.62 100 ARG A C 1
ATOM 818 O O . ARG A 1 100 ? -23.551 4.040 41.714 1.00 80.62 100 ARG A O 1
ATOM 825 N N . ALA A 1 101 ? -23.182 2.611 43.417 1.00 76.12 101 ALA A N 1
ATOM 826 C CA . ALA A 1 101 ? -24.589 2.453 43.758 1.00 76.12 101 ALA A CA 1
ATOM 827 C C . ALA A 1 101 ? -25.163 3.822 44.148 1.00 76.12 101 ALA A C 1
ATOM 829 O O . ALA A 1 101 ? -24.600 4.532 44.984 1.00 76.12 101 ALA A O 1
ATOM 830 N N . LEU A 1 102 ? -26.251 4.219 43.491 1.00 72.81 102 LEU A N 1
ATOM 831 C CA . LEU A 1 102 ? -26.993 5.406 43.876 1.00 72.81 102 LEU A CA 1
ATOM 832 C C . LEU A 1 102 ? -27.803 5.028 45.119 1.00 72.81 102 LEU A C 1
ATOM 834 O O . LEU A 1 102 ? -28.731 4.227 45.019 1.00 72.81 102 LEU A O 1
ATOM 838 N N . ASP A 1 103 ? -27.454 5.584 46.279 1.00 69.38 103 ASP A N 1
ATOM 839 C CA . ASP A 1 103 ? -28.242 5.435 47.506 1.00 69.38 103 ASP A CA 1
ATOM 840 C C . ASP A 1 103 ? -29.547 6.232 47.367 1.00 69.38 103 ASP A C 1
ATOM 842 O O . ASP A 1 103 ? -29.717 7.322 47.913 1.00 69.38 103 ASP A O 1
ATOM 846 N N . SER A 1 104 ? -30.482 5.716 46.573 1.00 65.25 104 SER A N 1
ATOM 847 C CA . SER A 1 104 ? -31.833 6.248 46.508 1.00 65.25 104 SER A CA 1
ATOM 848 C C . SER A 1 104 ? -32.662 5.597 47.608 1.00 65.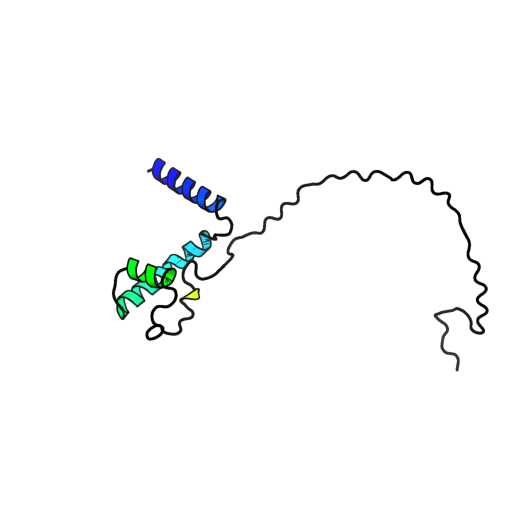25 104 SER A C 1
ATOM 850 O O . SER A 1 104 ? -33.219 4.513 47.426 1.00 65.25 104 SER A O 1
ATOM 852 N N . THR A 1 105 ? -32.793 6.277 48.744 1.00 67.38 105 THR A N 1
ATOM 853 C CA . THR A 1 105 ? -33.855 6.013 49.723 1.00 67.38 105 THR A CA 1
ATOM 854 C C . THR A 1 105 ? -35.185 6.537 49.176 1.00 67.38 105 THR A C 1
ATOM 856 O O . THR A 1 105 ? -35.785 7.475 49.696 1.00 67.38 105 THR A O 1
ATOM 859 N N . LEU A 1 106 ? -35.652 5.951 48.073 1.00 66.50 106 LEU A N 1
ATOM 860 C CA . LEU A 1 106 ? -37.007 6.190 47.595 1.00 66.50 106 LEU A CA 1
ATOM 861 C C . LEU A 1 106 ? -37.963 5.456 48.542 1.00 66.50 106 LEU A C 1
ATOM 863 O O . LEU A 1 106 ? -37.852 4.234 48.676 1.00 66.50 106 LEU A O 1
ATOM 867 N N . PRO A 1 107 ? -38.895 6.154 49.217 1.00 69.50 107 PRO A N 1
ATOM 868 C CA . PRO A 1 107 ? -39.949 5.464 49.937 1.00 69.50 107 PRO A CA 1
ATOM 869 C C . PRO A 1 107 ? -40.713 4.616 48.920 1.00 69.50 107 PRO A C 1
ATOM 871 O O . PRO A 1 107 ? -41.256 5.139 47.946 1.00 69.50 107 PRO A O 1
ATOM 874 N N . VAL A 1 108 ? -40.732 3.299 49.129 1.00 68.00 108 VAL A N 1
ATOM 875 C CA . VAL A 1 108 ? -41.533 2.375 48.324 1.00 68.00 108 VAL A CA 1
ATOM 876 C C . VAL A 1 108 ? -42.998 2.665 48.633 1.00 68.00 108 VAL A C 1
ATOM 878 O O . VAL A 1 108 ? -43.590 2.094 49.547 1.00 68.00 108 VAL A O 1
ATOM 881 N N . LYS A 1 109 ? -43.586 3.613 47.903 1.00 70.12 109 LYS A N 1
ATOM 882 C CA . LYS A 1 109 ? -45.024 3.853 47.928 1.00 70.12 109 LYS A CA 1
ATOM 883 C C . LYS A 1 109 ? -45.657 2.904 46.923 1.00 70.12 109 LYS A C 1
ATOM 885 O O . LYS A 1 109 ? -45.655 3.152 45.723 1.00 70.12 109 LYS A O 1
ATOM 890 N N . SER A 1 110 ? -46.145 1.779 47.432 1.00 68.12 110 SER A N 1
ATOM 891 C CA . SER A 1 110 ? -46.955 0.854 46.649 1.00 68.12 110 SER A CA 1
ATOM 892 C C . SER A 1 110 ? -48.358 1.436 46.505 1.00 68.12 110 SER A C 1
ATOM 894 O O . SER A 1 110 ? -49.221 1.211 47.353 1.00 68.12 110 SER A O 1
ATOM 896 N N . ASP A 1 111 ? -48.578 2.219 45.453 1.00 68.38 111 ASP A N 1
ATOM 897 C CA . ASP A 1 111 ? -49.921 2.628 45.057 1.00 68.38 111 ASP A CA 1
ATOM 898 C C . ASP A 1 111 ? -50.540 1.492 44.229 1.00 68.38 111 ASP A C 1
ATOM 900 O O . ASP A 1 111 ? -50.163 1.245 43.084 1.00 68.38 111 ASP A O 1
ATOM 904 N N . PHE A 1 112 ? -51.473 0.755 44.830 1.00 69.06 112 PHE A N 1
ATOM 905 C CA . PHE A 1 112 ? -52.227 -0.277 44.126 1.00 69.06 112 PHE A CA 1
ATOM 906 C C . PHE A 1 112 ? -53.363 0.378 43.338 1.00 69.06 112 PHE A C 1
ATOM 908 O O . PHE A 1 112 ? -54.280 0.963 43.915 1.00 69.06 112 PHE A O 1
ATOM 915 N N . TYR A 1 113 ? -53.318 0.260 42.013 1.00 68.94 113 TYR A N 1
ATOM 916 C CA . TYR A 1 113 ? -54.439 0.623 41.155 1.00 68.94 113 TYR A CA 1
ATOM 917 C C . TYR A 1 113 ? -55.434 -0.539 41.115 1.00 68.94 113 TYR A C 1
ATOM 919 O O . TYR A 1 113 ? -55.157 -1.582 40.524 1.00 68.94 113 TYR A O 1
ATOM 927 N N . ILE A 1 114 ? -56.597 -0.367 41.746 1.00 66.56 114 ILE A N 1
ATOM 928 C CA . ILE A 1 114 ? -57.725 -1.285 41.563 1.00 66.56 114 ILE A CA 1
ATOM 929 C C . ILE A 1 114 ? -58.567 -0.766 40.401 1.00 66.56 114 ILE A C 1
ATOM 931 O O . ILE A 1 114 ? -59.346 0.176 40.533 1.00 66.56 114 ILE A O 1
ATOM 935 N N . SER A 1 115 ? -58.377 -1.396 39.245 1.00 64.00 115 SER A N 1
ATOM 936 C CA . SER A 1 115 ? -59.237 -1.230 38.081 1.00 64.00 115 SER A CA 1
ATOM 937 C C . SER A 1 115 ? -60.525 -2.024 38.278 1.00 64.00 115 SER A C 1
ATOM 939 O O . SER A 1 115 ? -60.486 -3.251 38.334 1.00 64.00 115 SER A O 1
ATOM 941 N N . PHE A 1 116 ? -61.675 -1.355 38.346 1.00 62.31 116 PHE A N 1
ATOM 942 C CA . PHE A 1 116 ? -62.974 -2.017 38.197 1.00 62.31 116 PHE A CA 1
ATOM 943 C C . PHE A 1 116 ? -63.402 -1.957 36.729 1.00 62.31 116 PHE A C 1
ATOM 945 O O . PHE A 1 116 ? -64.349 -1.257 36.364 1.00 62.31 116 PHE A O 1
ATOM 952 N N . LEU A 1 117 ? -62.681 -2.671 35.863 1.00 61.81 117 LEU A N 1
ATOM 953 C CA . LEU A 1 117 ? -63.118 -2.867 34.484 1.00 61.81 117 LEU A CA 1
ATOM 954 C C . LEU A 1 117 ? -64.352 -3.771 34.488 1.00 61.81 117 LEU A C 1
ATOM 956 O O . LEU A 1 117 ? -64.281 -4.985 34.639 1.00 61.81 117 LEU A O 1
ATOM 960 N N . SER A 1 118 ? -65.512 -3.140 34.342 1.00 62.03 118 SER A N 1
ATOM 961 C CA . SER A 1 118 ? -66.788 -3.827 34.165 1.00 62.03 118 SER A CA 1
ATOM 962 C C . SER A 1 118 ? -66.959 -4.151 32.683 1.00 62.03 118 SER A C 1
ATOM 964 O O . SER A 1 118 ? -67.682 -3.462 31.963 1.00 62.03 118 SER A O 1
ATOM 966 N N . SER A 1 119 ? -66.239 -5.158 32.195 1.00 64.94 119 SER A N 1
ATOM 967 C CA . SER A 1 119 ? -66.450 -5.680 30.845 1.00 64.94 119 SER A CA 1
ATOM 968 C C . SER A 1 119 ? -67.633 -6.652 30.847 1.00 64.94 119 SER A C 1
ATOM 970 O O . SER A 1 119 ? -67.765 -7.492 31.735 1.00 64.94 119 SER A O 1
ATOM 972 N N . ARG A 1 120 ? -68.501 -6.569 29.831 1.00 62.41 120 ARG A N 1
ATOM 973 C CA . ARG A 1 120 ? -69.561 -7.570 29.596 1.00 62.41 120 ARG A CA 1
ATOM 974 C C . ARG A 1 120 ? -68.978 -8.919 29.126 1.00 62.41 120 ARG A C 1
ATOM 976 O O . ARG A 1 120 ? -69.702 -9.909 29.094 1.00 62.41 120 ARG A O 1
ATOM 983 N N . PHE A 1 121 ? -67.690 -8.958 28.780 1.00 63.81 121 PHE A N 1
ATOM 984 C CA . PHE A 1 121 ? -66.975 -10.135 28.290 1.00 63.81 121 PHE A CA 1
ATOM 985 C C . PHE A 1 121 ? -65.794 -10.486 29.215 1.00 63.81 121 PHE A C 1
ATOM 987 O O . PHE A 1 121 ? -65.124 -9.575 29.701 1.00 63.81 121 PHE A O 1
ATOM 994 N N . PRO A 1 122 ? -65.525 -11.776 29.475 1.00 63.03 122 PRO A N 1
ATOM 995 C CA . PRO A 1 122 ? -64.462 -12.202 30.387 1.00 63.03 122 PRO A CA 1
ATOM 996 C C . PRO A 1 122 ? -63.052 -11.887 29.846 1.00 63.03 122 PRO A C 1
ATOM 998 O O . PRO A 1 122 ? -62.762 -12.155 28.685 1.00 63.03 122 PRO A O 1
ATOM 1001 N N . ASP A 1 123 ? -62.156 -11.406 30.717 1.00 62.62 123 ASP A N 1
ATOM 1002 C CA . ASP A 1 123 ? -60.772 -10.958 30.420 1.00 62.62 123 ASP A CA 1
ATOM 1003 C C . ASP A 1 123 ? -59.775 -12.081 30.043 1.00 62.62 123 ASP A C 1
ATOM 1005 O O . ASP A 1 123 ? -58.555 -11.923 30.128 1.00 62.62 123 ASP A O 1
ATOM 1009 N N . SER A 1 124 ? -60.253 -13.255 29.632 1.00 67.81 124 SER A N 1
ATOM 1010 C CA . SER A 1 124 ? -59.366 -14.351 29.241 1.00 67.81 124 SER A CA 1
ATOM 1011 C C . SER A 1 124 ? -58.999 -14.236 27.760 1.00 67.81 124 SER A C 1
ATOM 1013 O O . SER A 1 124 ? -59.814 -14.512 26.883 1.00 67.81 124 SER A O 1
ATOM 1015 N N . LEU A 1 125 ? -57.739 -13.876 27.488 1.00 65.19 125 LEU A N 1
ATOM 1016 C CA . LEU A 1 125 ? -57.164 -13.761 26.136 1.00 65.19 125 LEU A CA 1
ATOM 1017 C C . LEU A 1 125 ? -57.214 -15.061 25.310 1.00 65.19 125 LEU A C 1
ATOM 1019 O O . LEU A 1 125 ? -57.035 -15.013 24.097 1.00 65.19 125 LEU A O 1
ATOM 1023 N N . PHE A 1 126 ? -57.454 -16.212 25.943 1.00 71.00 126 PHE A N 1
ATOM 1024 C CA . PHE A 1 126 ? -57.434 -17.528 25.299 1.00 71.00 126 PHE A CA 1
ATOM 1025 C C . PHE A 1 126 ? -58.753 -18.284 25.459 1.00 71.00 126 PHE A C 1
ATOM 1027 O O . PHE A 1 126 ? -58.753 -19.483 25.743 1.00 71.00 126 PHE A O 1
ATOM 1034 N N . GLN A 1 127 ? -59.893 -17.613 25.285 1.00 69.69 127 GLN A N 1
ATOM 1035 C CA . GLN A 1 127 ? -61.141 -18.358 25.149 1.00 69.69 127 GLN A CA 1
ATOM 1036 C C . GLN A 1 127 ? -61.268 -18.963 23.747 1.00 69.69 127 GLN A C 1
ATOM 1038 O O . GLN A 1 127 ? -61.027 -18.272 22.754 1.00 69.69 127 GLN A O 1
ATOM 1043 N N . PRO A 1 128 ? -61.659 -20.244 23.644 1.00 65.25 128 PRO A N 1
ATOM 1044 C CA . PRO A 1 128 ? -62.004 -20.824 22.359 1.00 65.25 128 PRO A CA 1
ATOM 1045 C C . PRO A 1 128 ? -63.252 -20.129 21.783 1.00 65.25 128 PRO A C 1
ATOM 1047 O O . PRO A 1 128 ? -64.099 -19.658 22.550 1.00 65.25 128 PRO A O 1
ATOM 1050 N N . PRO A 1 129 ? -63.385 -20.063 20.446 1.00 63.06 129 PRO A N 1
ATOM 1051 C CA . PRO A 1 129 ? -64.533 -19.438 19.804 1.00 63.06 129 PRO A CA 1
ATOM 1052 C C . PRO A 1 129 ? -65.822 -20.155 20.211 1.00 63.06 129 PRO A C 1
ATOM 1054 O O . PRO A 1 129 ? -65.929 -21.377 20.105 1.00 63.06 129 PRO A O 1
ATOM 1057 N N . GLN A 1 130 ? -66.791 -19.378 20.690 1.00 67.75 130 GLN A N 1
ATOM 1058 C CA . GLN A 1 130 ? -68.138 -19.862 20.973 1.00 67.75 130 GLN A CA 1
ATOM 1059 C C . GLN A 1 130 ? -68.975 -19.712 19.698 1.00 67.75 130 GLN A C 1
ATOM 1061 O O . GLN A 1 130 ? -68.910 -18.672 19.042 1.00 67.75 130 GLN A O 1
ATOM 1066 N N . VAL A 1 131 ? -69.686 -20.779 19.332 1.00 59.41 131 VAL A N 1
ATOM 1067 C CA . VAL A 1 131 ? -70.577 -20.862 18.160 1.00 59.41 131 VAL A CA 1
ATOM 1068 C C . VAL A 1 131 ? -71.938 -20.246 18.439 1.00 59.41 131 VAL A C 1
ATOM 1070 O O . VAL A 1 131 ? -72.461 -20.474 19.552 1.00 59.41 131 VAL A O 1
#

Organism: NCBI:txid1237149

Foldseek 3Di:
DVVVVVVVVVVVVVCCVVCVQDPVVLLVVLVVLLVVVVVVCCVPPNDDPVVVCCVLPPNPDDDPPPDDPDPSSCSHRPNDSDDDPPPPPDDDDPDDDDDDDDPPPDPPPPDDDDDPPPDPDDPDPDDDDDD

pLDDT: mean 74.69, std 12.64, range [44.34, 95.44]

Radius of gyration: 35.54 Å; chains: 1; bounding box: 97×36×80 Å

Sequence (131 aa):
MKRFFSISLLVLFLIRGLAPTMDLCCELQKLPVLFEHYEEHKACSGGSFWKFLVQEYASEHVDSDQHHDNADHDKLPFHSNDQCCNTAIFYVSDQHFELRALDSTLPVKSDFYISFLSSRFPDSLFQPPQV

Secondary structure (DSSP, 8-state):
-HHHHHHHHHHHHHHHHH-TT--HHHHHHTHHHHHHHHHHHHHHT---HHHHHHHHHH-S---TTS----TTGGGSTTSS----S----------------------------------SS---TTPPPP-